Protein AF-A0A2N7LCX7-F1 (afdb_monomer_lite)

Secondary structure (DSSP, 8-state):
-EEEEEEEEEEEETTTTEEEEEEEEEEEEE-TTS-EEEEEEEEEEEEETTEEEEEEEEE--TT-

Sequence (64 aa):
MKHTIDNIVFQRSDQTDSTHISCFGTVDYVRLDGSDHAAVFSTFLDVKNGLISDYRVFADLSGL

Structure (mmCIF, N/CA/C/O backbone):
data_AF-A0A2N7LCX7-F1
#
_entry.id   AF-A0A2N7LCX7-F1
#
loop_
_atom_site.group_PDB
_atom_site.id
_atom_site.type_symbol
_atom_site.label_atom_id
_atom_site.label_alt_id
_atom_site.label_comp_id
_atom_site.label_asym_id
_atom_site.label_entity_id
_atom_site.label_seq_id
_atom_site.pdbx_PDB_ins_code
_atom_site.Cartn_x
_atom_site.Cartn_y
_atom_site.Cartn_z
_atom_site.occupancy
_atom_site.B_iso_or_equiv
_atom_site.auth_seq_id
_atom_site.auth_comp_id
_atom_site.auth_asym_id
_atom_site.auth_atom_id
_atom_site.pdbx_PDB_model_num
ATOM 1 N N . MET A 1 1 ? -9.966 -6.649 6.234 1.00 86.62 1 MET A N 1
ATOM 2 C CA . MET A 1 1 ? -9.088 -5.554 5.782 1.00 86.62 1 MET A CA 1
ATOM 3 C C . MET A 1 1 ? -9.460 -5.204 4.352 1.00 86.62 1 MET A C 1
ATOM 5 O O . MET A 1 1 ? -9.538 -6.116 3.534 1.00 86.62 1 MET A O 1
ATOM 9 N N . LYS A 1 2 ? -9.729 -3.931 4.062 1.00 95.94 2 LYS A N 1
ATOM 10 C CA . LYS A 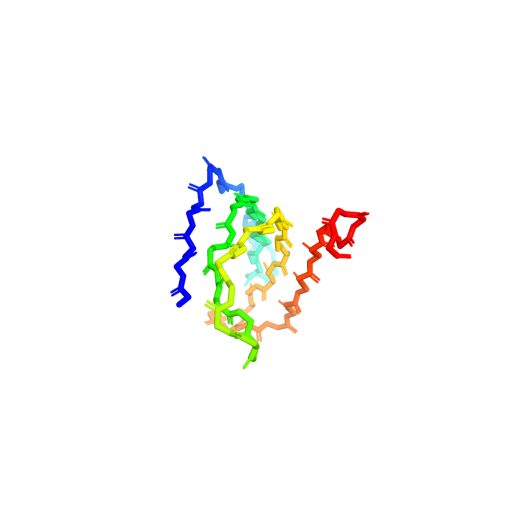1 2 ? -10.128 -3.438 2.736 1.00 95.94 2 LYS A CA 1
ATOM 11 C C . LYS A 1 2 ? -9.306 -2.196 2.406 1.00 95.94 2 LYS A C 1
ATOM 13 O O . LYS A 1 2 ? -9.209 -1.309 3.239 1.00 95.94 2 LYS A O 1
ATOM 18 N N . HIS A 1 3 ? -8.733 -2.138 1.208 1.00 95.81 3 HIS A N 1
ATOM 19 C CA . HIS A 1 3 ? -8.022 -0.952 0.729 1.00 95.81 3 HIS A CA 1
ATOM 20 C C . HIS A 1 3 ? -8.903 -0.186 -0.253 1.00 95.81 3 HIS A C 1
ATOM 22 O O . HIS A 1 3 ? -9.516 -0.787 -1.138 1.00 95.81 3 HIS A O 1
ATOM 28 N N . THR A 1 4 ? -8.918 1.132 -0.111 1.00 97.81 4 THR A N 1
ATOM 29 C CA . THR A 1 4 ? -9.456 2.075 -1.089 1.00 97.81 4 THR A CA 1
ATOM 30 C C . THR A 1 4 ? -8.287 2.911 -1.589 1.00 97.81 4 THR A C 1
ATOM 32 O O . THR A 1 4 ? -7.564 3.487 -0.780 1.00 97.81 4 THR A O 1
ATOM 35 N N . ILE A 1 5 ? -8.065 2.923 -2.903 1.00 97.56 5 ILE A N 1
ATOM 36 C CA . ILE A 1 5 ? -6.995 3.697 -3.541 1.00 97.56 5 ILE A CA 1
ATOM 37 C C . ILE A 1 5 ? -7.630 4.934 -4.162 1.00 97.56 5 ILE A C 1
ATOM 39 O O . ILE A 1 5 ? -8.486 4.800 -5.036 1.00 97.56 5 ILE A O 1
ATOM 43 N N . ASP A 1 6 ? -7.193 6.113 -3.730 1.00 96.94 6 ASP A N 1
ATOM 44 C CA . ASP A 1 6 ? -7.749 7.382 -4.204 1.00 96.94 6 ASP A CA 1
ATOM 45 C C . ASP A 1 6 ? -7.062 7.841 -5.491 1.00 96.94 6 ASP A C 1
ATOM 47 O O . ASP A 1 6 ? -7.707 8.339 -6.413 1.00 96.94 6 ASP A O 1
ATOM 51 N N . ASN A 1 7 ? -5.741 7.658 -5.575 1.00 96.19 7 ASN A N 1
ATOM 52 C CA . ASN A 1 7 ? -4.973 8.004 -6.763 1.00 96.19 7 ASN A CA 1
ATOM 53 C C . ASN A 1 7 ? -3.727 7.126 -6.914 1.00 96.19 7 ASN A C 1
ATOM 55 O O . ASN A 1 7 ? -3.171 6.620 -5.935 1.00 96.19 7 ASN A O 1
ATOM 59 N N . ILE A 1 8 ? -3.275 6.988 -8.157 1.00 97.38 8 ILE A N 1
ATOM 60 C CA . ILE A 1 8 ? -2.052 6.295 -8.542 1.00 97.38 8 ILE A CA 1
ATOM 61 C C . ILE A 1 8 ? -1.264 7.218 -9.468 1.00 97.38 8 ILE A C 1
ATOM 63 O O . ILE A 1 8 ? -1.765 7.669 -10.495 1.00 97.38 8 ILE A O 1
ATOM 67 N N . VAL A 1 9 ? -0.004 7.450 -9.124 1.00 97.06 9 VAL A N 1
ATOM 68 C CA . VAL A 1 9 ? 0.971 8.135 -9.970 1.00 97.06 9 VAL A CA 1
ATOM 69 C C . VAL A 1 9 ? 2.060 7.132 -10.303 1.00 97.06 9 VAL A C 1
ATOM 71 O O . VAL A 1 9 ? 2.568 6.456 -9.414 1.00 97.06 9 VAL A O 1
ATOM 74 N N . PHE A 1 10 ? 2.431 7.018 -11.573 1.00 95.56 10 PHE A N 1
ATOM 75 C CA . PHE A 1 10 ? 3.560 6.185 -11.963 1.00 95.56 10 PHE A CA 1
ATOM 76 C C . PHE A 1 10 ? 4.427 6.883 -13.000 1.00 95.56 10 PHE A C 1
ATOM 78 O O . PHE A 1 10 ? 3.946 7.658 -13.827 1.00 95.56 10 PHE A O 1
ATOM 85 N N . GLN A 1 11 ? 5.717 6.580 -12.954 1.00 95.38 11 GLN A N 1
ATOM 86 C CA . GLN A 1 11 ? 6.714 7.072 -13.886 1.00 95.38 11 GLN A CA 1
ATOM 87 C C . GLN A 1 11 ? 7.605 5.911 -14.317 1.00 95.38 11 GLN A C 1
ATOM 89 O O . GLN A 1 11 ? 8.250 5.268 -13.489 1.00 95.38 11 GLN A O 1
ATOM 94 N N . ARG A 1 12 ? 7.656 5.658 -15.626 1.00 93.69 12 ARG A N 1
ATOM 95 C CA . ARG A 1 12 ? 8.566 4.681 -16.228 1.00 93.69 12 ARG A CA 1
ATOM 96 C C . ARG A 1 12 ? 9.837 5.374 -16.712 1.00 93.69 12 ARG A C 1
ATOM 98 O O . ARG A 1 12 ? 9.774 6.465 -17.272 1.00 93.69 12 ARG A O 1
ATOM 105 N N . SER A 1 13 ? 10.975 4.722 -16.510 1.00 91.12 13 SER A N 1
ATOM 106 C CA . SER A 1 13 ? 12.265 5.091 -17.082 1.00 91.12 13 SER A CA 1
ATOM 107 C C . SER A 1 13 ? 12.652 4.089 -18.165 1.00 91.12 13 SER A C 1
ATOM 109 O O . SER A 1 13 ? 12.912 2.918 -17.879 1.00 91.12 13 SER A O 1
ATOM 111 N N . ASP A 1 14 ? 12.735 4.565 -19.406 1.00 85.31 14 ASP A N 1
ATOM 112 C CA . ASP A 1 14 ? 13.111 3.740 -20.560 1.00 85.31 14 ASP A CA 1
ATOM 113 C C . ASP A 1 14 ? 14.600 3.343 -20.543 1.00 85.31 14 ASP A C 1
ATOM 115 O O . ASP A 1 14 ? 14.988 2.365 -21.173 1.00 85.31 14 ASP A O 1
ATOM 119 N N . GLN A 1 15 ? 15.446 4.068 -19.798 1.00 86.75 15 GLN A N 1
ATOM 120 C CA . GLN A 1 15 ? 16.885 3.779 -19.701 1.00 86.75 15 GLN A CA 1
ATOM 121 C C . GLN A 1 15 ? 17.204 2.630 -18.738 1.00 86.75 15 GLN A C 1
ATOM 123 O O . GLN A 1 15 ? 18.203 1.934 -18.907 1.00 86.75 15 GLN A O 1
ATOM 128 N N . THR A 1 16 ? 16.385 2.452 -17.702 1.00 85.12 16 THR A N 1
ATOM 129 C CA . THR A 1 16 ? 16.659 1.530 -16.586 1.00 85.12 16 THR A CA 1
ATOM 130 C C . THR A 1 16 ? 15.671 0.370 -16.502 1.00 85.12 16 THR A C 1
ATOM 132 O O . THR A 1 16 ? 15.820 -0.465 -15.608 1.00 85.12 16 THR A O 1
ATOM 135 N N . ASP A 1 17 ? 14.672 0.339 -17.394 1.00 88.56 17 ASP A N 1
ATOM 136 C CA . ASP A 1 17 ? 13.476 -0.517 -17.326 1.00 88.56 17 ASP A CA 1
ATOM 137 C C . ASP A 1 17 ? 12.875 -0.566 -15.911 1.00 88.56 17 ASP A C 1
ATOM 139 O O . ASP A 1 17 ? 12.475 -1.613 -15.394 1.00 88.56 17 ASP A O 1
ATOM 143 N N . SER A 1 18 ? 12.874 0.597 -15.249 1.00 94.25 18 SER A N 1
ATOM 144 C CA . SER A 1 18 ? 12.316 0.765 -13.914 1.00 94.25 18 SER A CA 1
ATOM 145 C C . SER A 1 18 ? 11.039 1.587 -13.971 1.00 94.25 18 SER A C 1
ATOM 147 O O . SER A 1 18 ? 10.931 2.553 -14.725 1.00 94.25 18 SER A O 1
ATOM 149 N N . THR A 1 19 ? 10.059 1.203 -13.165 1.00 97.38 19 THR A N 1
ATOM 150 C CA . THR A 1 19 ? 8.814 1.941 -12.972 1.00 97.38 19 THR A CA 1
ATOM 151 C C . THR A 1 19 ? 8.692 2.285 -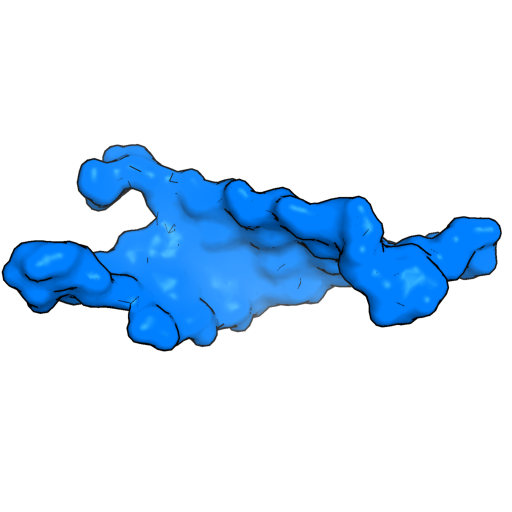11.500 1.00 97.38 19 THR A C 1
ATOM 153 O O . THR A 1 19 ? 8.677 1.392 -10.658 1.00 97.38 19 THR A O 1
ATOM 156 N N . HIS A 1 20 ? 8.605 3.576 -11.212 1.00 97.19 20 HIS A N 1
ATOM 157 C CA . HIS A 1 20 ? 8.284 4.100 -9.894 1.00 97.19 20 HIS A CA 1
ATOM 158 C C . HIS A 1 20 ? 6.775 4.281 -9.827 1.00 97.19 20 HIS A C 1
ATOM 160 O O . HIS A 1 20 ? 6.192 4.924 -10.701 1.00 97.19 20 HIS A O 1
ATOM 166 N N . ILE A 1 21 ? 6.138 3.696 -8.824 1.00 97.75 21 ILE A N 1
ATOM 167 C CA . ILE A 1 21 ? 4.695 3.749 -8.620 1.00 97.75 21 ILE A CA 1
ATOM 168 C C . ILE A 1 21 ? 4.453 4.293 -7.219 1.00 97.75 21 ILE A C 1
ATOM 170 O O . ILE A 1 21 ? 5.051 3.839 -6.247 1.00 97.75 21 ILE A O 1
ATOM 174 N N . SER A 1 22 ? 3.551 5.254 -7.114 1.00 97.62 22 SER A N 1
ATOM 175 C CA . SER A 1 22 ? 3.092 5.808 -5.853 1.00 97.62 22 SER A CA 1
ATOM 176 C C . SER A 1 22 ? 1.578 5.801 -5.819 1.00 97.62 22 SER A C 1
ATOM 178 O O . SER A 1 22 ? 0.918 6.110 -6.810 1.00 97.62 22 SER A O 1
ATOM 180 N N . CYS A 1 23 ? 1.010 5.474 -4.668 1.00 97.44 23 CYS A N 1
ATOM 181 C CA . CYS A 1 23 ? -0.419 5.636 -4.437 1.00 97.44 23 CYS A CA 1
ATOM 182 C C . CYS A 1 23 ? -0.668 6.159 -3.031 1.00 97.44 23 CYS A C 1
ATOM 184 O O . CYS A 1 23 ? 0.180 6.010 -2.149 1.00 97.44 23 CYS A O 1
ATOM 186 N N . PHE A 1 24 ? -1.840 6.745 -2.830 1.00 97.62 24 PHE A N 1
ATOM 187 C CA . PHE A 1 24 ? -2.357 7.045 -1.505 1.00 97.62 24 PHE A CA 1
ATOM 188 C C . PHE A 1 24 ? -3.821 6.633 -1.418 1.00 97.62 24 PHE A C 1
ATOM 190 O O . PHE A 1 24 ? -4.508 6.479 -2.436 1.00 97.62 24 PHE A O 1
ATOM 197 N N . GLY A 1 25 ? -4.273 6.406 -0.194 1.00 97.00 25 GLY A N 1
ATOM 198 C CA . GLY A 1 25 ? -5.623 5.945 0.055 1.00 97.00 25 GLY A CA 1
ATOM 199 C C . GLY A 1 25 ? -5.876 5.649 1.521 1.00 97.00 25 GLY A C 1
ATOM 200 O O . GLY A 1 25 ? -5.135 6.086 2.402 1.00 97.00 25 GLY A O 1
ATOM 201 N N . THR A 1 26 ? -6.920 4.865 1.768 1.00 96.69 26 THR A N 1
ATOM 202 C CA . THR A 1 26 ? -7.348 4.467 3.112 1.00 96.69 26 THR A CA 1
ATOM 203 C C . THR A 1 26 ? -7.434 2.948 3.215 1.00 96.69 26 THR A C 1
ATOM 205 O O . THR A 1 26 ? -7.836 2.272 2.263 1.00 96.69 26 THR A O 1
ATOM 208 N N . VAL A 1 27 ? -7.055 2.400 4.367 1.00 95.56 27 VAL A N 1
ATOM 209 C CA . VAL A 1 27 ? -7.244 0.988 4.704 1.00 95.56 27 VAL A CA 1
ATOM 210 C C . VAL A 1 27 ? -8.194 0.847 5.887 1.00 95.56 27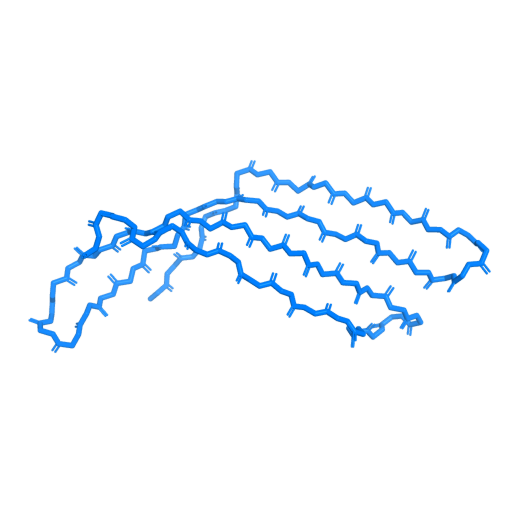 VAL A C 1
ATOM 212 O O . VAL A 1 27 ? -7.926 1.369 6.966 1.00 95.56 27 VAL A O 1
ATOM 215 N N . ASP A 1 28 ? -9.274 0.097 5.687 1.00 95.56 28 ASP A N 1
ATOM 216 C CA . ASP A 1 28 ? -10.202 -0.313 6.739 1.00 95.56 28 ASP A CA 1
ATOM 217 C C . ASP A 1 28 ? -9.720 -1.638 7.344 1.00 95.56 28 ASP A C 1
ATOM 219 O O . ASP A 1 28 ? -9.434 -2.606 6.619 1.00 95.56 28 ASP A O 1
ATOM 223 N N . TYR A 1 29 ? -9.641 -1.724 8.669 1.00 93.69 29 TYR A N 1
ATOM 224 C CA . TYR A 1 29 ? -9.169 -2.902 9.392 1.00 93.69 29 TYR A CA 1
ATOM 225 C C . TYR A 1 29 ? -9.878 -3.076 10.740 1.00 93.69 29 TYR A C 1
ATOM 227 O O . TYR A 1 29 ? -10.411 -2.132 11.309 1.00 93.69 29 TYR A O 1
ATOM 235 N N . VAL A 1 30 ? -9.867 -4.310 11.245 1.00 95.25 30 VAL A N 1
ATOM 236 C CA . VAL A 1 30 ? -10.413 -4.663 12.561 1.00 95.25 30 VAL A CA 1
ATOM 237 C C . VAL A 1 30 ? -9.236 -4.912 13.498 1.00 95.25 30 VAL A C 1
ATOM 239 O O . VAL A 1 30 ? -8.322 -5.664 13.144 1.00 95.25 30 VAL A O 1
ATOM 242 N N . ARG A 1 31 ? -9.227 -4.265 14.666 1.00 92.75 31 ARG A N 1
ATOM 243 C CA . ARG A 1 31 ? -8.212 -4.484 15.708 1.00 92.75 31 ARG A CA 1
ATOM 244 C C . ARG A 1 31 ? -8.454 -5.802 16.448 1.00 92.75 31 ARG A C 1
ATOM 246 O O . ARG A 1 31 ? -9.506 -6.422 16.332 1.00 92.75 31 ARG A O 1
ATOM 253 N N . LEU A 1 32 ? -7.472 -6.237 17.240 1.00 95.81 32 LEU A N 1
ATOM 254 C CA . LEU A 1 32 ? -7.577 -7.476 18.027 1.00 95.81 32 LEU A CA 1
ATOM 255 C C . LEU A 1 32 ? -8.710 -7.446 19.068 1.00 95.81 32 LEU A C 1
ATOM 257 O O . LEU A 1 32 ? -9.194 -8.502 19.460 1.00 95.81 32 LEU A O 1
ATOM 261 N N . ASP A 1 33 ? -9.136 -6.258 19.498 1.00 96.44 33 ASP A N 1
ATOM 262 C CA . ASP A 1 33 ? -10.279 -6.053 20.396 1.00 96.44 33 ASP A CA 1
ATOM 263 C C . ASP A 1 33 ? -11.643 -6.066 19.672 1.00 96.44 33 ASP A C 1
ATOM 265 O O . ASP A 1 33 ? -12.682 -5.910 20.310 1.00 96.44 33 ASP A O 1
ATOM 269 N N . GLY A 1 34 ? -11.651 -6.269 18.350 1.00 96.50 34 GLY A N 1
ATOM 270 C CA . GLY A 1 34 ? -12.855 -6.314 17.523 1.00 96.50 34 GLY A CA 1
ATOM 271 C C . GLY A 1 34 ? -13.366 -4.950 17.055 1.00 96.50 34 GLY A C 1
ATOM 272 O O . GLY A 1 34 ? -14.384 -4.906 16.372 1.00 96.50 34 GLY A O 1
ATOM 273 N N . SER A 1 35 ? -12.689 -3.850 17.391 1.00 95.12 35 SER A N 1
ATOM 274 C CA . SER A 1 35 ? -13.091 -2.510 16.955 1.00 95.12 35 SER A CA 1
ATOM 275 C C . SER A 1 35 ? -12.703 -2.219 15.498 1.00 95.12 35 SER A C 1
ATOM 277 O O . SER A 1 35 ? -11.588 -2.523 15.056 1.00 95.12 35 SER A O 1
ATOM 279 N N . ASP A 1 36 ? -13.613 -1.581 14.760 1.00 95.25 36 ASP A N 1
ATOM 280 C CA . ASP A 1 36 ? -13.389 -1.127 13.384 1.00 95.25 36 ASP A CA 1
ATOM 281 C C . ASP A 1 36 ? -12.571 0.166 13.353 1.00 95.25 36 ASP A C 1
ATOM 283 O O . ASP A 1 36 ? -12.859 1.117 14.081 1.00 95.25 36 ASP A O 1
ATOM 287 N N . HIS A 1 37 ? -11.558 0.206 12.491 1.00 94.69 37 HIS A N 1
ATOM 288 C CA . HIS A 1 37 ? -10.662 1.343 12.319 1.00 94.69 37 HIS A CA 1
ATOM 289 C C . HIS A 1 37 ? -10.338 1.581 10.845 1.00 94.69 37 HIS A C 1
ATOM 291 O O . HIS A 1 37 ? -10.385 0.671 10.017 1.00 94.69 37 HIS A O 1
ATOM 297 N N . ALA A 1 38 ? -9.940 2.814 10.542 1.00 94.44 38 ALA A N 1
ATOM 298 C CA . ALA A 1 38 ? -9.400 3.204 9.250 1.00 94.44 38 ALA A CA 1
ATOM 299 C C . ALA A 1 38 ? -8.077 3.953 9.443 1.00 94.44 38 ALA A C 1
ATOM 301 O O . ALA A 1 38 ? -7.904 4.669 10.429 1.00 94.44 38 ALA A O 1
ATOM 302 N N . ALA A 1 39 ? -7.139 3.779 8.514 1.00 94.81 39 ALA A N 1
ATOM 303 C CA . ALA A 1 39 ? -5.888 4.534 8.481 1.00 94.81 39 ALA A CA 1
ATOM 304 C C . ALA A 1 39 ? -5.590 5.018 7.062 1.00 94.81 39 ALA A C 1
ATOM 306 O O . ALA A 1 39 ? -5.777 4.278 6.093 1.00 94.81 39 ALA A O 1
ATOM 307 N N . VAL A 1 40 ? -5.104 6.253 6.945 1.00 96.19 40 VAL A N 1
ATOM 308 C CA . VAL A 1 40 ? -4.601 6.791 5.677 1.00 96.19 40 VAL A CA 1
ATOM 309 C C . VAL A 1 40 ? -3.198 6.249 5.443 1.00 96.19 40 VAL A C 1
ATOM 311 O O . VAL A 1 40 ? -2.391 6.145 6.371 1.00 96.19 40 VAL A O 1
ATOM 314 N N . PHE A 1 41 ? -2.898 5.905 4.196 1.00 96.50 41 PHE A N 1
ATOM 315 C CA . PHE A 1 41 ? -1.589 5.409 3.810 1.00 96.50 41 PHE A CA 1
ATOM 316 C C . PHE A 1 41 ? -1.105 6.021 2.498 1.00 96.50 41 PHE A C 1
ATOM 318 O O . PHE A 1 41 ? -1.865 6.555 1.689 1.00 96.50 41 PHE A O 1
ATOM 325 N N . SER A 1 42 ? 0.197 5.907 2.274 1.00 97.69 42 SER A N 1
ATOM 326 C CA . SER A 1 42 ? 0.843 6.086 0.983 1.00 97.69 42 SER A CA 1
ATOM 327 C C . SER A 1 42 ? 1.838 4.958 0.755 1.00 97.69 42 SER A C 1
ATOM 329 O O . SER A 1 42 ? 2.473 4.481 1.698 1.00 97.69 42 SER A O 1
ATOM 331 N N . THR A 1 43 ? 1.992 4.526 -0.491 1.00 97.44 43 THR A N 1
ATOM 332 C CA . THR A 1 43 ? 3.024 3.552 -0.861 1.00 97.44 43 THR A CA 1
ATOM 333 C C . THR A 1 43 ? 3.930 4.093 -1.947 1.00 97.44 43 THR A C 1
ATOM 335 O O . THR A 1 43 ? 3.507 4.896 -2.778 1.00 97.44 43 THR A O 1
ATOM 338 N N . PHE A 1 44 ? 5.176 3.633 -1.926 1.00 97.75 44 PHE A N 1
ATOM 339 C CA . PHE A 1 44 ? 6.143 3.788 -3.001 1.00 97.75 44 PHE A CA 1
ATOM 340 C C . PHE A 1 44 ? 6.620 2.394 -3.388 1.00 97.75 44 PHE A C 1
ATOM 342 O O . PHE A 1 44 ? 7.055 1.625 -2.531 1.00 97.75 44 PHE A O 1
ATOM 349 N N . LEU A 1 45 ? 6.502 2.065 -4.664 1.00 97.75 45 LEU A N 1
ATOM 350 C CA . LEU A 1 45 ? 6.809 0.763 -5.224 1.00 97.75 45 LEU A CA 1
ATOM 351 C C . LEU A 1 45 ? 7.724 0.957 -6.430 1.00 97.75 45 LEU A C 1
ATOM 353 O O . LEU A 1 45 ? 7.339 1.609 -7.400 1.00 97.75 45 LEU A O 1
ATOM 357 N N . ASP A 1 46 ? 8.898 0.342 -6.383 1.00 97.31 46 ASP A N 1
ATOM 358 C CA . ASP A 1 46 ? 9.814 0.296 -7.515 1.00 97.31 46 ASP A CA 1
ATOM 359 C C . ASP A 1 46 ? 9.734 -1.080 -8.164 1.00 97.31 46 ASP A C 1
ATOM 361 O O . ASP A 1 46 ? 9.934 -2.109 -7.513 1.00 97.31 46 ASP A O 1
ATOM 365 N N . VAL A 1 47 ? 9.457 -1.094 -9.464 1.00 97.06 47 VAL A N 1
ATOM 366 C CA . VAL A 1 47 ? 9.433 -2.301 -10.290 1.00 97.06 47 VAL A CA 1
ATOM 367 C C . VAL A 1 47 ? 10.577 -2.223 -11.290 1.00 97.06 47 VAL A C 1
ATOM 369 O O . VAL A 1 47 ? 10.642 -1.271 -12.059 1.00 97.06 47 VAL A O 1
ATOM 372 N N . LYS A 1 48 ? 11.459 -3.221 -11.321 1.00 96.12 48 LYS A N 1
ATOM 373 C CA . LYS A 1 48 ? 12.569 -3.332 -12.274 1.00 96.12 48 LYS A CA 1
ATOM 374 C C . LYS A 1 48 ? 12.526 -4.688 -12.963 1.00 96.12 48 LYS A C 1
ATOM 376 O O . LYS A 1 48 ? 12.436 -5.711 -12.288 1.00 96.12 48 LYS A O 1
ATOM 381 N N . ASN A 1 49 ? 12.600 -4.707 -14.294 1.00 93.25 49 ASN A N 1
ATOM 382 C CA . ASN A 1 49 ? 12.496 -5.935 -15.095 1.00 93.25 49 ASN A CA 1
ATOM 383 C C . ASN A 1 49 ? 11.234 -6.761 -14.754 1.00 93.25 49 ASN A C 1
ATOM 385 O O . ASN A 1 49 ? 11.282 -7.987 -14.656 1.00 93.25 49 ASN A O 1
ATOM 389 N N . GLY A 1 50 ? 10.113 -6.083 -14.483 1.00 91.75 50 GLY A N 1
ATOM 390 C CA . GLY A 1 50 ? 8.847 -6.715 -14.091 1.00 91.75 50 GLY A CA 1
ATOM 391 C C . GLY A 1 50 ? 8.789 -7.278 -12.663 1.00 91.75 50 GLY A C 1
ATOM 392 O O . GLY A 1 50 ? 7.778 -7.874 -12.300 1.00 91.75 50 GLY A O 1
ATOM 393 N N . LEU A 1 51 ? 9.829 -7.090 -11.844 1.00 95.75 51 LEU A N 1
ATOM 394 C CA . LEU A 1 51 ? 9.885 -7.545 -10.453 1.00 95.75 51 LEU A CA 1
ATOM 395 C C . LEU A 1 51 ? 9.888 -6.363 -9.489 1.00 95.75 51 LEU A C 1
ATOM 397 O O . LEU A 1 51 ? 10.490 -5.331 -9.769 1.00 95.75 51 LEU A O 1
ATOM 401 N N . ILE A 1 52 ? 9.263 -6.529 -8.326 1.00 96.56 52 ILE A N 1
ATOM 402 C CA . ILE A 1 52 ? 9.343 -5.542 -7.247 1.00 96.56 52 ILE A CA 1
ATOM 403 C C . ILE A 1 52 ? 10.777 -5.530 -6.708 1.00 96.56 52 ILE A C 1
ATOM 405 O O . ILE A 1 52 ? 11.268 -6.555 -6.237 1.00 96.56 52 ILE A O 1
ATOM 409 N N . SER A 1 53 ? 11.442 -4.379 -6.783 1.00 96.75 53 SER A N 1
ATOM 410 C CA . SER A 1 53 ? 12.800 -4.177 -6.269 1.00 96.75 53 SER A CA 1
ATOM 411 C C . SER A 1 53 ? 12.842 -3.375 -4.969 1.00 96.75 53 SER A C 1
ATOM 413 O O . SER A 1 53 ? 13.764 -3.568 -4.183 1.00 96.75 53 SER A O 1
ATOM 415 N N . ASP A 1 54 ? 11.863 -2.498 -4.739 1.00 97.38 54 ASP A N 1
ATOM 416 C CA . ASP A 1 54 ? 11.672 -1.774 -3.476 1.00 97.38 54 ASP A CA 1
ATOM 417 C C . ASP A 1 54 ? 10.173 -1.579 -3.225 1.00 97.38 54 ASP A C 1
ATOM 419 O O . ASP A 1 54 ? 9.398 -1.398 -4.165 1.00 97.38 54 ASP A O 1
ATOM 423 N N . TYR A 1 55 ? 9.762 -1.629 -1.961 1.00 97.25 55 TYR A N 1
ATOM 424 C CA . TYR A 1 55 ? 8.384 -1.384 -1.553 1.00 97.25 55 TYR A CA 1
ATOM 425 C C . TYR A 1 55 ? 8.343 -0.780 -0.153 1.00 97.25 55 TYR A C 1
ATOM 427 O O . TYR A 1 55 ? 8.701 -1.419 0.837 1.00 97.25 55 TYR A O 1
ATOM 435 N N . ARG A 1 56 ? 7.875 0.465 -0.073 1.00 98.19 56 ARG A N 1
ATOM 436 C CA . ARG A 1 56 ? 7.752 1.234 1.164 1.00 98.19 56 ARG A CA 1
ATOM 437 C C . ARG A 1 56 ? 6.303 1.628 1.388 1.00 98.19 56 ARG A C 1
ATOM 439 O O . ARG A 1 56 ? 5.642 2.140 0.486 1.00 98.19 56 ARG A O 1
ATOM 446 N N . VAL A 1 57 ? 5.834 1.429 2.614 1.00 96.44 57 VAL A N 1
ATOM 447 C CA . VAL A 1 57 ? 4.489 1.795 3.062 1.00 96.44 57 VAL A CA 1
ATOM 448 C C . VAL A 1 57 ? 4.619 2.795 4.199 1.00 96.44 57 VAL A C 1
ATOM 450 O O . VAL A 1 57 ? 5.336 2.555 5.168 1.00 96.44 57 VAL A O 1
ATOM 453 N N . PHE A 1 58 ?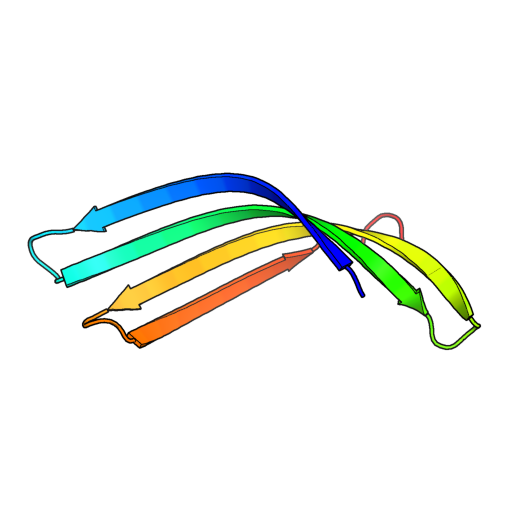 3.908 3.906 4.076 1.00 96.69 58 PHE A N 1
ATOM 454 C CA . PHE A 1 58 ? 3.802 4.945 5.087 1.00 96.69 58 PHE A CA 1
ATOM 455 C C . PHE A 1 58 ? 2.342 5.022 5.505 1.00 96.69 58 PHE A C 1
ATOM 457 O O . PHE A 1 58 ? 1.476 5.237 4.663 1.00 96.69 58 PHE A O 1
ATOM 464 N N . ALA A 1 59 ? 2.067 4.825 6.787 1.00 94.56 59 ALA A N 1
ATOM 465 C CA . ALA A 1 59 ? 0.730 4.951 7.347 1.00 94.56 59 ALA A CA 1
ATOM 466 C C . ALA A 1 59 ? 0.725 6.087 8.366 1.00 94.56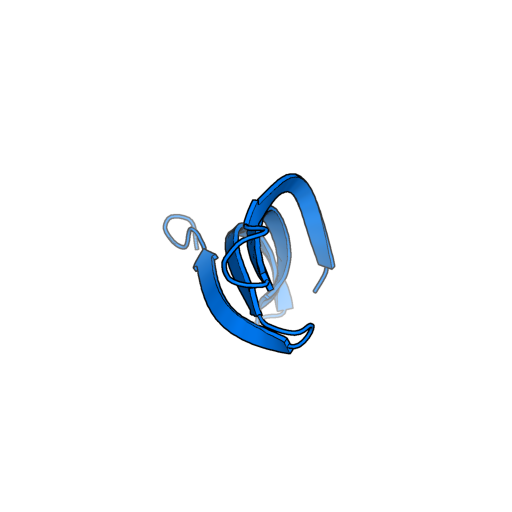 59 ALA A C 1
ATOM 468 O O . ALA A 1 59 ? 1.672 6.221 9.146 1.00 94.56 59 ALA A O 1
ATOM 469 N N . ASP A 1 60 ? -0.332 6.893 8.358 1.00 94.06 60 ASP A N 1
ATOM 470 C CA . ASP A 1 60 ? -0.559 7.867 9.417 1.00 94.06 60 ASP A CA 1
ATOM 471 C C . ASP A 1 60 ? -1.157 7.149 10.632 1.00 94.06 60 ASP A C 1
ATOM 473 O O . ASP A 1 60 ? -2.280 6.644 10.589 1.00 94.06 60 ASP A O 1
ATOM 477 N N . LEU A 1 61 ? -0.371 7.076 11.705 1.00 89.06 61 LEU A N 1
ATOM 478 C CA . LEU A 1 61 ? -0.760 6.448 12.967 1.00 89.06 61 LEU A CA 1
ATOM 479 C C . LEU A 1 61 ? -1.091 7.482 14.053 1.00 89.06 61 LEU A C 1
ATOM 481 O O . LEU A 1 61 ? -1.309 7.106 15.198 1.00 89.06 61 LEU A O 1
ATOM 485 N N . SER A 1 62 ? -1.094 8.779 13.733 1.00 87.94 62 SER A N 1
ATOM 486 C CA . SER A 1 62 ? -1.253 9.846 14.731 1.00 87.94 62 SER A CA 1
ATOM 487 C C . SER A 1 62 ? -2.626 9.854 15.418 1.00 87.94 62 SER A C 1
ATOM 489 O O . SER A 1 62 ? -2.737 10.340 16.541 1.00 87.94 62 SER A O 1
ATOM 491 N N . GLY A 1 63 ? -3.653 9.298 14.767 1.00 76.31 63 GLY A N 1
ATOM 492 C CA . GLY A 1 63 ? -5.018 9.177 15.290 1.00 76.31 63 GLY A CA 1
ATOM 493 C C . GLY A 1 63 ? -5.407 7.776 15.772 1.00 76.31 63 GLY A C 1
ATOM 494 O O . GLY A 1 63 ? -6.603 7.507 15.886 1.00 76.31 63 GLY A O 1
ATOM 495 N N . LEU A 1 64 ? -4.437 6.875 15.980 1.00 71.62 64 LEU A N 1
ATOM 496 C CA . LEU A 1 64 ? -4.668 5.465 16.323 1.00 71.62 64 LEU A CA 1
ATOM 497 C C . LEU A 1 64 ? -4.473 5.148 17.808 1.00 71.62 64 LEU A C 1
ATOM 499 O 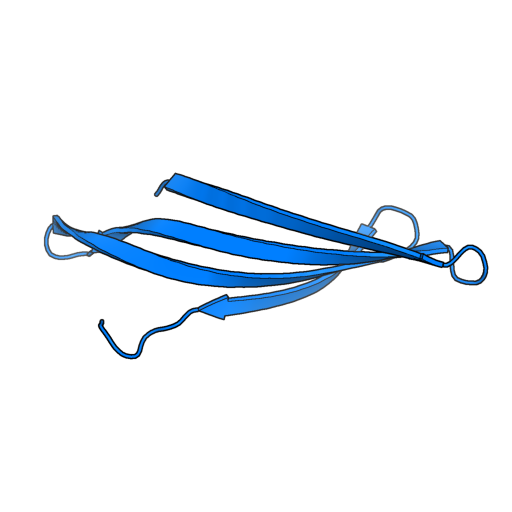O . LEU A 1 64 ? -3.544 5.698 18.432 1.00 71.62 64 LEU A O 1
#

Foldseek 3Di:
DDWDWPDKDWDADPVQRKIKIKTKTKDWDADPVRDIDMWIKMKIFMAGPNHTPDIDIDIDPVPD

Organism: NCBI:txid188144

pLDDT: mean 94.36, std 4.88, range [71.62, 98.19]

Radius of gyration: 14.69 Å; chains: 1; bounding box: 30×17×41 Å